Protein AF-A0A959NPJ9-F1 (afdb_monomer_lite)

Secondary structure (DSSP, 8-state):
---HHHHHHHHHH--STTTHHHHHHHHHHHT-S-----TTT----

Radius of gyration: 10.34 Å; chains: 1; bounding box: 24×21×24 Å

pLDDT: mean 72.79, std 8.83, range [48.25, 83.25]

Structure (mmCIF, N/CA/C/O backbone):
data_AF-A0A959NPJ9-F1
#
_entry.id   AF-A0A959NPJ9-F1
#
loop_
_atom_site.group_PDB
_atom_site.id
_atom_site.type_symbol
_atom_site.label_atom_id
_atom_site.label_alt_id
_atom_site.label_comp_id
_atom_site.label_asym_id
_atom_site.label_entity_id
_atom_site.label_seq_id
_atom_site.pdbx_PDB_ins_code
_atom_site.Cartn_x
_atom_site.Cartn_y
_atom_site.Cartn_z
_atom_site.occupancy
_atom_site.B_iso_or_equiv
_atom_site.auth_seq_id
_atom_site.auth_comp_id
_atom_site.auth_asym_id
_atom_site.auth_atom_id
_atom_site.pdbx_PDB_model_num
ATOM 1 N N . MET A 1 1 ? -13.653 -2.049 10.029 1.00 63.38 1 MET A N 1
ATOM 2 C CA . MET A 1 1 ? -13.335 -0.609 9.947 1.00 63.38 1 MET A CA 1
ATOM 3 C C . MET A 1 1 ? -11.881 -0.534 9.526 1.00 63.38 1 MET A C 1
ATOM 5 O O . MET A 1 1 ? -11.043 -0.992 10.286 1.00 63.38 1 MET A O 1
ATOM 9 N N . PHE A 1 2 ? -11.606 -0.118 8.294 1.00 65.38 2 PHE A N 1
ATOM 10 C CA . PHE A 1 2 ? -10.243 -0.013 7.773 1.00 65.38 2 PHE A CA 1
ATOM 11 C C . PHE A 1 2 ? -9.688 1.360 8.148 1.00 65.38 2 PHE A C 1
ATOM 13 O O . PHE A 1 2 ? -10.393 2.364 8.027 1.00 65.38 2 PHE A O 1
ATOM 20 N N . THR A 1 3 ? -8.463 1.412 8.660 1.00 75.44 3 THR A N 1
ATOM 21 C CA . THR A 1 3 ? -7.818 2.673 9.038 1.00 75.44 3 THR A CA 1
ATOM 22 C C . THR A 1 3 ? -6.760 3.046 8.011 1.00 75.44 3 THR A C 1
ATOM 24 O O . THR A 1 3 ? -6.054 2.194 7.473 1.00 75.44 3 THR A O 1
ATOM 27 N N . ILE A 1 4 ? -6.634 4.346 7.741 1.00 74.88 4 ILE A N 1
ATOM 28 C CA . ILE A 1 4 ? -5.621 4.888 6.820 1.00 74.88 4 ILE A CA 1
ATOM 29 C C . ILE A 1 4 ? -4.207 4.491 7.286 1.00 74.88 4 ILE A C 1
ATOM 31 O O . ILE A 1 4 ? -3.325 4.251 6.466 1.00 74.88 4 ILE A O 1
ATOM 35 N N . GLU A 1 5 ? -4.013 4.323 8.596 1.00 78.44 5 GLU A N 1
ATOM 36 C CA . GLU A 1 5 ? -2.768 3.830 9.191 1.00 78.44 5 GLU A CA 1
ATOM 37 C C . GLU A 1 5 ? -2.380 2.423 8.715 1.00 78.44 5 GLU A C 1
ATOM 39 O O . GLU A 1 5 ? -1.212 2.196 8.418 1.00 78.44 5 GLU A O 1
ATOM 44 N N . GLN A 1 6 ? -3.334 1.498 8.553 1.00 75.12 6 GLN A N 1
ATOM 45 C CA . GLN A 1 6 ? -3.047 0.154 8.026 1.00 75.12 6 GLN A CA 1
ATOM 46 C C . GLN A 1 6 ? -2.582 0.208 6.568 1.00 75.12 6 GLN A C 1
ATOM 48 O O . GLN A 1 6 ? -1.668 -0.518 6.176 1.00 75.12 6 GLN A O 1
ATOM 53 N N . ILE A 1 7 ? -3.173 1.107 5.776 1.00 77.69 7 ILE A N 1
ATOM 54 C CA . ILE A 1 7 ? -2.765 1.353 4.389 1.00 77.69 7 ILE A CA 1
ATOM 55 C C . ILE A 1 7 ? -1.347 1.932 4.362 1.00 77.69 7 ILE A C 1
ATOM 57 O O . ILE A 1 7 ? -0.529 1.470 3.574 1.00 77.69 7 ILE A O 1
ATOM 61 N N . HIS A 1 8 ? -1.030 2.887 5.242 1.00 78.19 8 HIS A N 1
ATOM 62 C CA . HIS A 1 8 ? 0.311 3.470 5.366 1.00 78.19 8 HIS A CA 1
ATOM 63 C C . HIS A 1 8 ? 1.363 2.445 5.805 1.00 78.19 8 HIS A C 1
ATOM 65 O O . HIS A 1 8 ? 2.475 2.439 5.276 1.00 78.19 8 HIS A O 1
ATOM 71 N N . GLU A 1 9 ? 1.025 1.558 6.740 1.00 81.56 9 GLU A N 1
ATOM 72 C CA . GLU A 1 9 ? 1.938 0.519 7.215 1.00 81.56 9 GLU A CA 1
ATOM 73 C C . GLU A 1 9 ? 2.220 -0.530 6.128 1.00 81.56 9 GLU A C 1
ATOM 75 O O . GLU A 1 9 ? 3.362 -0.960 5.947 1.00 81.56 9 GLU A O 1
ATOM 80 N N . ALA A 1 10 ? 1.194 -0.902 5.357 1.00 77.44 10 ALA A N 1
ATOM 81 C CA . ALA A 1 10 ? 1.341 -1.754 4.184 1.00 77.44 10 ALA A CA 1
ATOM 82 C C . ALA A 1 10 ? 2.137 -1.045 3.070 1.00 77.44 10 ALA A C 1
ATOM 84 O O . ALA A 1 10 ? 2.997 -1.666 2.445 1.00 77.44 10 ALA A O 1
ATOM 85 N N . PHE A 1 11 ? 1.944 0.267 2.878 1.00 76.12 11 PHE A N 1
ATOM 86 C CA . PHE A 1 11 ? 2.712 1.065 1.915 1.00 76.12 11 PHE A CA 1
ATOM 87 C C . PHE A 1 11 ? 4.196 1.129 2.271 1.00 76.12 11 PHE A C 1
ATOM 89 O O . PHE A 1 11 ? 5.049 0.986 1.402 1.00 76.12 11 PHE A O 1
ATOM 96 N N . GLY A 1 12 ? 4.521 1.288 3.556 1.00 78.44 12 GLY A N 1
ATOM 97 C CA . GLY A 1 12 ? 5.904 1.321 4.039 1.00 78.44 12 GLY A CA 1
ATOM 98 C C . GLY A 1 12 ? 6.671 0.011 3.817 1.00 78.44 12 GLY A C 1
ATOM 99 O O . GLY A 1 12 ? 7.904 0.011 3.814 1.00 78.44 12 GLY A O 1
ATOM 100 N N . LYS A 1 13 ? 5.961 -1.106 3.604 1.00 75.69 13 LYS A N 1
ATOM 101 C CA . LYS A 1 13 ? 6.554 -2.406 3.256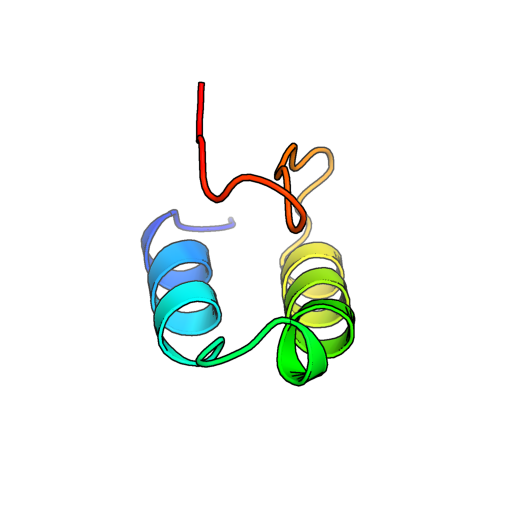 1.00 75.69 13 LYS A CA 1
ATOM 102 C C . LYS A 1 13 ? 6.885 -2.512 1.763 1.00 75.69 13 LYS A C 1
ATOM 104 O O . LYS A 1 13 ? 7.779 -3.277 1.408 1.00 75.69 13 LYS A O 1
ATOM 109 N N . VAL A 1 14 ? 6.236 -1.723 0.904 1.00 77.62 14 VAL A N 1
ATOM 110 C CA . VAL A 1 14 ? 6.516 -1.677 -0.537 1.00 77.62 14 VAL A CA 1
ATOM 111 C C . VAL A 1 14 ? 7.769 -0.848 -0.785 1.00 77.62 14 VAL A C 1
ATOM 113 O O . VAL A 1 14 ? 7.737 0.379 -0.782 1.00 77.62 14 VAL A O 1
ATOM 116 N N . LYS A 1 15 ? 8.897 -1.523 -1.010 1.00 70.44 15 LYS A N 1
ATOM 117 C CA . LYS A 1 15 ? 10.177 -0.865 -1.321 1.00 70.44 15 LYS A CA 1
ATOM 118 C C . LYS A 1 15 ? 10.450 -0.778 -2.818 1.00 70.44 15 LYS A C 1
ATOM 120 O O . LYS A 1 15 ? 11.271 0.029 -3.245 1.00 70.44 15 LYS A O 1
ATOM 125 N N . SER A 1 16 ? 9.793 -1.620 -3.608 1.00 70.25 16 SER A N 1
ATOM 126 C CA . SER A 1 16 ? 9.972 -1.704 -5.053 1.00 70.25 16 SER A CA 1
ATOM 127 C C . SER A 1 16 ? 8.693 -2.203 -5.725 1.00 70.25 16 SER A C 1
ATOM 129 O O . SER A 1 16 ? 7.849 -2.832 -5.087 1.00 70.25 16 SER A O 1
ATOM 131 N N . GLY A 1 17 ? 8.563 -1.98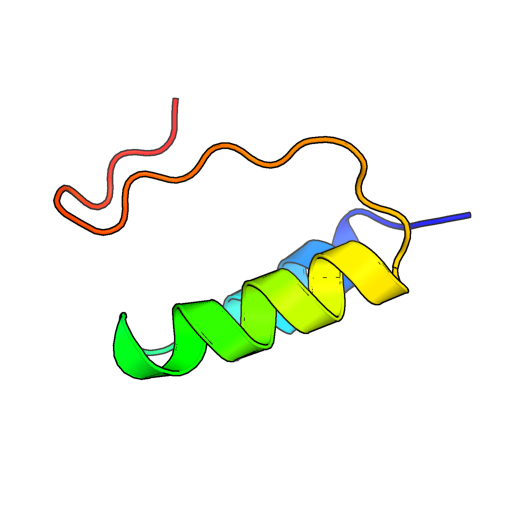2 -7.037 1.00 68.50 17 GLY A N 1
ATOM 132 C CA . GLY A 1 17 ? 7.432 -2.470 -7.837 1.00 68.50 17 GLY A CA 1
ATOM 133 C C . GLY A 1 17 ? 7.231 -3.994 -7.779 1.00 68.50 17 GLY A C 1
ATOM 134 O O . GLY A 1 17 ? 6.143 -4.479 -8.072 1.00 68.50 17 GLY A O 1
ATOM 135 N N . ALA A 1 18 ? 8.244 -4.751 -7.344 1.00 76.56 18 ALA A N 1
ATOM 136 C CA . ALA A 1 18 ? 8.146 -6.190 -7.096 1.00 76.56 18 ALA A CA 1
ATOM 137 C C . ALA A 1 18 ? 7.254 -6.553 -5.890 1.00 76.56 18 ALA A C 1
ATOM 139 O O . ALA A 1 18 ? 6.638 -7.616 -5.890 1.00 76.56 18 ALA A O 1
ATOM 140 N N . ASP A 1 19 ? 7.142 -5.668 -4.894 1.00 78.25 19 ASP A N 1
ATOM 141 C CA . ASP A 1 19 ? 6.315 -5.868 -3.692 1.00 78.25 19 ASP A CA 1
ATOM 142 C C . ASP A 1 19 ? 4.873 -5.367 -3.890 1.00 78.25 19 ASP A C 1
ATOM 144 O O . ASP A 1 19 ? 3.978 -5.638 -3.087 1.00 78.25 19 ASP A O 1
ATOM 148 N N . PHE A 1 20 ? 4.624 -4.664 -4.996 1.00 77.19 20 PHE A N 1
ATOM 149 C CA . PHE A 1 20 ? 3.335 -4.066 -5.334 1.00 77.19 20 PHE A CA 1
ATOM 150 C C . PHE A 1 20 ? 2.178 -5.078 -5.440 1.00 77.19 20 PHE A C 1
ATOM 152 O O . PHE A 1 20 ? 1.105 -4.816 -4.893 1.00 77.19 20 PHE A O 1
ATOM 159 N N . PRO A 1 21 ? 2.353 -6.260 -6.066 1.00 81.19 21 PRO A N 1
ATOM 160 C CA . PRO A 1 21 ? 1.302 -7.277 -6.118 1.00 81.19 21 PRO A CA 1
ATOM 161 C C . PRO A 1 21 ? 0.881 -7.767 -4.726 1.00 81.19 21 PRO A C 1
ATOM 163 O O . PRO A 1 21 ? -0.299 -8.035 -4.499 1.00 81.19 21 PRO A O 1
ATOM 166 N N . ARG A 1 22 ? 1.838 -7.852 -3.789 1.00 82.69 22 ARG A N 1
ATOM 167 C CA . ARG A 1 22 ? 1.604 -8.269 -2.400 1.00 82.69 22 ARG A CA 1
ATOM 168 C C . ARG A 1 22 ? 0.833 -7.204 -1.628 1.00 82.69 22 ARG A C 1
ATOM 170 O O . ARG A 1 22 ? -0.144 -7.511 -0.958 1.00 82.69 22 ARG A O 1
ATOM 177 N N . PHE A 1 23 ? 1.210 -5.947 -1.812 1.00 82.88 23 PHE A N 1
ATOM 178 C CA . PHE A 1 23 ? 0.510 -4.812 -1.226 1.00 82.88 23 PHE A CA 1
ATOM 179 C C . PHE A 1 23 ? -0.935 -4.674 -1.719 1.00 82.88 23 PHE A C 1
ATOM 181 O O . PHE A 1 23 ? -1.839 -4.432 -0.926 1.00 82.88 23 PHE A O 1
ATOM 188 N N . VAL A 1 24 ? -1.192 -4.905 -3.009 1.00 80.06 24 VAL A N 1
ATOM 189 C CA . VAL A 1 24 ? -2.563 -4.915 -3.548 1.00 80.06 24 VAL A CA 1
ATOM 190 C C . VAL A 1 24 ? -3.402 -6.050 -2.944 1.00 80.06 24 VAL A C 1
ATOM 192 O O . VAL A 1 24 ? -4.609 -5.879 -2.772 1.00 80.06 24 VAL A O 1
ATOM 195 N N . GLN A 1 25 ? -2.800 -7.199 -2.612 1.00 83.25 25 GLN A N 1
ATOM 196 C CA . GLN A 1 25 ? -3.489 -8.257 -1.862 1.00 83.25 25 GLN A CA 1
ATOM 197 C C . GLN A 1 25 ? -3.823 -7.812 -0.437 1.00 83.25 25 GLN A C 1
ATOM 199 O O . GLN A 1 25 ? -4.984 -7.920 -0.051 1.00 83.25 25 GLN A O 1
ATOM 204 N N . ASP A 1 26 ? -2.863 -7.230 0.288 1.00 82.81 26 ASP A N 1
ATOM 205 C CA . ASP A 1 26 ? -3.097 -6.713 1.643 1.00 82.81 26 ASP A CA 1
ATOM 206 C C . ASP A 1 26 ? -4.222 -5.661 1.659 1.00 82.81 26 ASP A C 1
ATOM 208 O O . ASP A 1 26 ? -5.111 -5.705 2.507 1.00 82.81 26 ASP A O 1
ATOM 212 N N . LEU A 1 27 ? -4.258 -4.750 0.678 1.00 80.81 27 LEU A N 1
ATOM 213 C CA . LEU A 1 27 ? -5.340 -3.767 0.548 1.00 80.81 27 LEU A CA 1
ATOM 214 C C . LEU A 1 27 ? -6.712 -4.417 0.326 1.00 80.81 27 LEU A C 1
ATOM 216 O O . LEU A 1 27 ? -7.709 -3.966 0.896 1.00 80.81 27 LEU A O 1
ATOM 220 N N . LYS A 1 28 ? -6.780 -5.474 -0.488 1.00 81.31 28 LYS A N 1
ATOM 221 C CA . LYS A 1 28 ? -8.029 -6.209 -0.727 1.00 81.31 28 LYS A CA 1
ATOM 222 C C . LYS A 1 28 ? -8.515 -6.915 0.537 1.00 81.31 28 LYS A C 1
ATOM 224 O O . LYS A 1 28 ? -9.709 -6.846 0.817 1.00 81.31 28 LYS A O 1
ATOM 229 N N . ASP A 1 29 ? -7.615 -7.519 1.311 1.00 82.31 29 ASP A N 1
ATOM 230 C CA . ASP A 1 29 ? -7.945 -8.160 2.594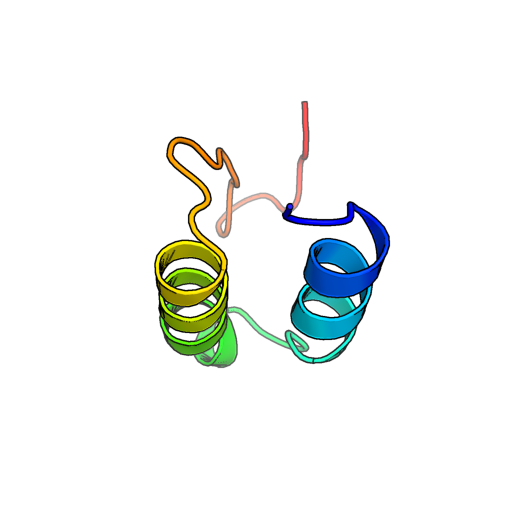 1.00 82.31 29 ASP A CA 1
ATOM 231 C C . ASP A 1 29 ? -8.429 -7.151 3.648 1.00 82.31 29 ASP A C 1
ATOM 233 O O . ASP A 1 29 ? -9.337 -7.438 4.428 1.00 82.31 29 ASP A O 1
ATOM 237 N N . ILE A 1 30 ? -7.888 -5.929 3.631 1.00 78.81 30 ILE A N 1
ATOM 238 C CA . ILE A 1 30 ? -8.335 -4.824 4.495 1.00 78.81 30 ILE A CA 1
ATOM 239 C C . ILE A 1 30 ? -9.745 -4.321 4.103 1.00 78.81 30 ILE A C 1
ATOM 241 O O . ILE A 1 30 ? -10.429 -3.680 4.907 1.00 78.81 30 ILE A O 1
ATOM 245 N N . GLY A 1 31 ? -10.221 -4.639 2.895 1.00 78.12 31 GLY A N 1
ATOM 246 C CA . GLY A 1 31 ? -11.525 -4.215 2.380 1.00 78.12 31 GLY A CA 1
ATOM 247 C C . GLY A 1 31 ? -11.477 -2.924 1.563 1.00 78.12 31 GLY A C 1
ATOM 248 O O . GLY A 1 31 ? -12.495 -2.243 1.423 1.00 78.12 31 GLY A O 1
ATOM 249 N N . VAL A 1 32 ? -10.309 -2.572 1.020 1.00 76.44 32 VAL A N 1
ATOM 250 C CA . VAL A 1 32 ? -10.164 -1.442 0.099 1.00 76.44 32 VAL A CA 1
ATOM 251 C C . VAL A 1 32 ? -10.855 -1.786 -1.218 1.00 76.44 32 VAL A C 1
ATOM 253 O O . VAL A 1 32 ? -10.449 -2.687 -1.950 1.00 76.44 32 VAL A O 1
ATOM 256 N N . THR A 1 33 ? -11.919 -1.053 -1.524 1.00 71.94 33 THR A N 1
ATOM 257 C CA . THR A 1 33 ? -12.721 -1.238 -2.740 1.00 71.94 33 THR A CA 1
ATOM 258 C C . THR A 1 33 ? -12.120 -0.550 -3.960 1.00 71.94 33 THR A C 1
ATOM 260 O O . THR A 1 33 ? -12.370 -0.980 -5.085 1.00 71.94 33 THR A O 1
ATOM 263 N N . HIS A 1 34 ? -11.317 0.496 -3.759 1.00 70.56 34 HIS A N 1
ATOM 264 C CA . HIS A 1 34 ? -10.670 1.222 -4.843 1.00 70.56 34 HIS A CA 1
ATOM 265 C C . HIS A 1 34 ? -9.336 1.819 -4.390 1.00 70.56 34 HIS A C 1
ATOM 267 O O . HIS A 1 34 ? -9.261 2.446 -3.334 1.00 70.56 34 HIS A O 1
ATOM 273 N N . TYR A 1 35 ? -8.289 1.609 -5.187 1.00 72.38 35 TYR A N 1
ATOM 274 C CA . TYR A 1 35 ? -6.952 2.136 -4.940 1.00 72.38 35 TYR A CA 1
ATOM 275 C C . TYR A 1 35 ? -6.257 2.401 -6.278 1.00 72.38 35 TYR A C 1
ATOM 277 O O . TYR A 1 35 ? -5.976 1.461 -7.022 1.00 72.38 35 TYR A O 1
ATOM 285 N N . ASP A 1 36 ? -6.003 3.674 -6.574 1.00 68.56 36 ASP A N 1
ATOM 286 C CA . ASP A 1 36 ? -5.337 4.123 -7.797 1.00 68.56 36 ASP A CA 1
ATOM 287 C C . ASP A 1 36 ? -3.864 4.428 -7.499 1.00 68.56 36 ASP A C 1
ATOM 289 O O . ASP A 1 36 ? -3.544 5.232 -6.620 1.00 68.56 36 ASP A O 1
ATOM 293 N N . ASN A 1 37 ? -2.948 3.766 -8.210 1.00 67.12 37 ASN A N 1
ATOM 294 C CA . ASN A 1 37 ? -1.515 4.019 -8.086 1.00 67.12 37 ASN A CA 1
ATOM 295 C C . ASN A 1 37 ? -0.774 3.730 -9.392 1.00 67.12 37 ASN A C 1
ATOM 297 O O . ASN A 1 37 ? -0.974 2.699 -10.035 1.00 67.12 37 ASN A O 1
ATOM 301 N N . PHE A 1 38 ? 0.123 4.644 -9.753 1.00 62.69 38 PHE A N 1
ATOM 302 C CA . PHE A 1 38 ? 0.888 4.609 -10.991 1.00 62.69 38 PHE A CA 1
ATOM 303 C C . PHE A 1 38 ? 2.316 4.106 -10.737 1.00 62.69 38 PHE A C 1
ATOM 305 O O . PHE A 1 38 ? 3.244 4.886 -10.514 1.00 62.69 38 PHE A O 1
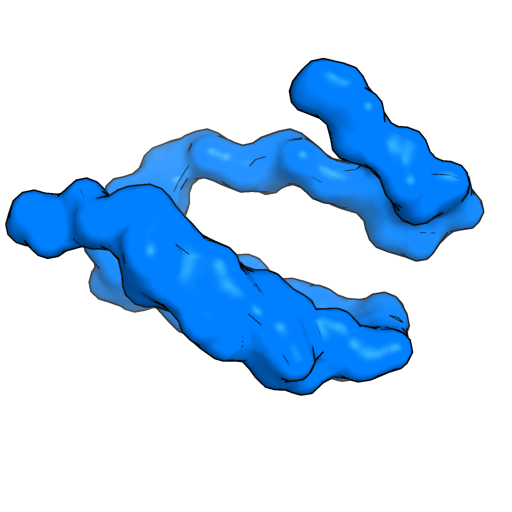ATOM 312 N N . VAL A 1 39 ? 2.502 2.786 -10.834 1.00 61.19 39 VAL A N 1
ATOM 313 C CA . VAL A 1 39 ? 3.787 2.090 -10.597 1.00 61.19 39 VAL A CA 1
ATOM 314 C C . VAL A 1 39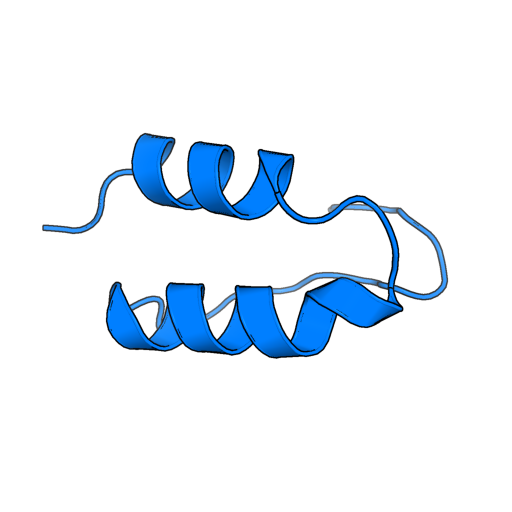 ? 4.893 2.534 -11.571 1.00 61.19 39 VAL A C 1
ATOM 316 O O . VAL A 1 39 ? 6.074 2.479 -11.243 1.00 61.19 39 VAL A O 1
ATOM 319 N N . SER A 1 40 ? 4.522 2.998 -12.767 1.00 60.34 40 SER A N 1
ATOM 320 C CA . SER A 1 40 ? 5.465 3.376 -13.830 1.00 60.34 40 SER A CA 1
ATOM 321 C C . SER A 1 40 ? 6.038 4.792 -13.709 1.00 60.34 40 SER A C 1
ATOM 323 O O . SER A 1 40 ? 7.032 5.074 -14.367 1.00 60.34 40 SER A O 1
ATOM 325 N N . ASP A 1 41 ? 5.432 5.677 -12.908 1.00 58.31 41 ASP A N 1
ATOM 326 C CA . ASP A 1 41 ? 5.801 7.107 -12.869 1.00 58.31 41 ASP A CA 1
ATOM 327 C C . ASP A 1 41 ? 5.909 7.679 -11.441 1.00 58.31 41 ASP A C 1
ATOM 329 O O . ASP A 1 41 ? 6.326 8.819 -11.264 1.00 58.31 41 ASP A O 1
ATOM 333 N N . GLY A 1 42 ? 5.546 6.918 -10.397 1.00 57.03 42 GLY A N 1
ATOM 334 C CA . GLY A 1 42 ? 5.665 7.352 -8.996 1.00 57.03 42 GLY A CA 1
ATOM 335 C C . GLY A 1 42 ? 4.811 8.572 -8.623 1.00 57.03 42 GLY A C 1
ATOM 336 O O . GLY A 1 42 ? 4.964 9.120 -7.532 1.00 57.03 42 GLY A O 1
ATOM 337 N N . ARG A 1 43 ? 3.920 9.021 -9.513 1.00 57.06 43 ARG A N 1
ATOM 338 C CA . ARG A 1 43 ? 3.032 10.160 -9.282 1.00 57.06 43 ARG A CA 1
ATOM 339 C C . ARG A 1 4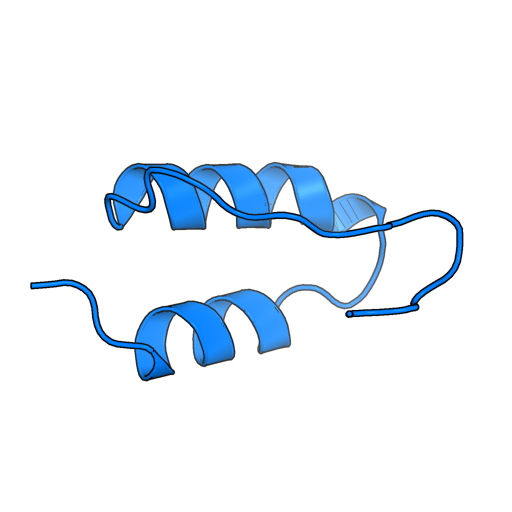3 ? 1.708 9.681 -8.697 1.00 57.06 43 ARG A C 1
ATOM 341 O O . ARG A 1 43 ? 0.958 8.954 -9.342 1.00 57.06 43 ARG A O 1
ATOM 348 N N . THR A 1 44 ? 1.421 10.130 -7.485 1.00 52.78 44 THR A N 1
ATOM 349 C CA . THR A 1 44 ? 0.113 10.014 -6.830 1.00 52.78 44 THR A CA 1
ATOM 350 C C . THR A 1 44 ? -0.670 11.298 -7.120 1.00 52.78 44 THR A C 1
ATOM 352 O O . THR A 1 44 ? -0.095 12.384 -7.009 1.00 52.78 44 THR A O 1
ATOM 355 N N . LYS A 1 45 ? -1.939 11.199 -7.526 1.00 48.25 45 LYS A N 1
ATOM 356 C CA . LYS A 1 45 ? -2.830 12.351 -7.735 1.00 48.25 45 LYS A CA 1
ATOM 357 C C . LYS A 1 45 ? -3.939 12.362 -6.694 1.00 48.25 45 LYS A C 1
ATOM 359 O O . LYS A 1 45 ? -4.342 11.252 -6.289 1.00 48.25 45 LYS A O 1
#

Foldseek 3Di:
DADVVQLVVLVVVPPAPVCVVVSVVSCVVSPNPDDDDDRPPRDDD

Sequence (45 aa):
MFTIEQIHEAFGKVKSGADFPRFVQDLKDIGVTHYDNFVSDGRTK